Protein AF-A0A965MPK5-F1 (afdb_monomer)

Secondary structure (DSSP, 8-state):
----BTTTTB---BTTTBSEEEEETTEEEEEEEEEGGGHHHHHHHHHT-TTHHHHHHTTEEEEEEEEEE-TTS-EEEEEEE-

Foldseek 3Di:
DWDQDPVVRDGCADLNQFDDWDDDPPAIEGEAEEAQVCQVVSVVVLVPDPCNVVCVVVVYKYKYWHWDADPVRDIDIDIDID

pLDDT: mean 83.04, std 17.03, range [35.56, 95.19]

Structure (mmCIF, N/CA/C/O backbone):
data_AF-A0A965MPK5-F1
#
_entry.id   AF-A0A965MPK5-F1
#
loop_
_atom_site.group_PDB
_atom_site.id
_atom_site.type_symbol
_atom_site.label_atom_id
_atom_site.label_alt_id
_atom_site.label_comp_id
_atom_site.label_asym_id
_atom_site.label_entity_id
_atom_site.label_seq_id
_atom_site.pdbx_PDB_ins_code
_atom_site.Cartn_x
_atom_site.Cartn_y
_atom_site.Cartn_z
_atom_site.occupancy
_atom_site.B_iso_or_equiv
_atom_site.auth_seq_id
_atom_site.auth_comp_id
_atom_site.auth_asym_id
_atom_site.auth_atom_id
_atom_site.pdbx_PDB_model_num
ATOM 1 N N . MET A 1 1 ? -18.192 8.593 -3.069 1.00 36.28 1 MET A N 1
ATOM 2 C CA . MET A 1 1 ? -18.408 8.539 -4.529 1.00 36.28 1 MET A CA 1
ATOM 3 C C . MET A 1 1 ? -17.126 8.984 -5.216 1.00 36.28 1 MET A C 1
ATOM 5 O O . MET A 1 1 ? -16.722 10.137 -5.077 1.00 36.28 1 MET A O 1
ATOM 9 N N . GLU A 1 2 ? -16.422 8.045 -5.841 1.00 35.56 2 GLU A N 1
ATOM 10 C CA . GLU A 1 2 ? -15.211 8.327 -6.613 1.00 35.56 2 GLU A CA 1
ATOM 11 C C . GLU A 1 2 ? -15.589 9.014 -7.933 1.00 35.56 2 GLU A C 1
ATOM 13 O O . GLU A 1 2 ? -16.596 8.690 -8.558 1.00 35.56 2 GLU A O 1
ATOM 18 N N . SER A 1 3 ? -14.816 10.018 -8.343 1.00 40.41 3 SER A N 1
ATOM 19 C CA . SER A 1 3 ? -14.988 10.687 -9.636 1.00 40.41 3 SER A CA 1
ATOM 20 C C . SER A 1 3 ? -13.617 10.995 -10.204 1.00 40.41 3 SER A C 1
ATOM 22 O O . SER A 1 3 ? -12.823 11.702 -9.580 1.00 40.41 3 SER A O 1
ATOM 24 N N . TYR A 1 4 ? -13.348 10.442 -11.382 1.00 41.28 4 TYR A N 1
ATOM 25 C CA . TYR A 1 4 ? -12.168 10.738 -12.176 1.00 41.28 4 TYR A CA 1
ATOM 26 C C . TYR A 1 4 ? -12.352 12.104 -12.845 1.00 41.28 4 TYR A C 1
ATOM 28 O O . TYR A 1 4 ? -13.251 12.289 -13.663 1.00 41.28 4 TYR A O 1
ATOM 36 N N . ASN A 1 5 ? -11.522 13.083 -12.480 1.00 47.00 5 ASN A N 1
ATOM 37 C CA . ASN A 1 5 ? -11.544 14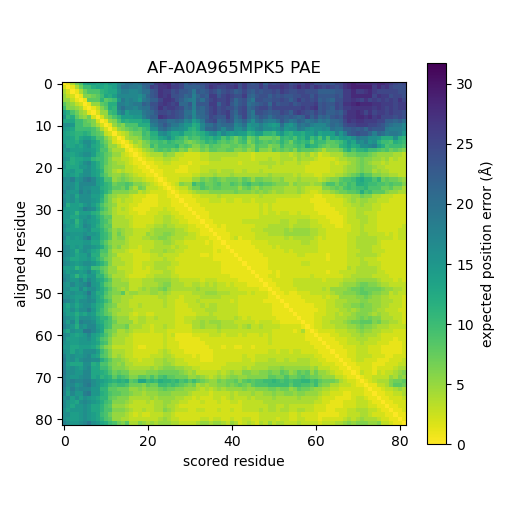.407 -13.093 1.00 47.00 5 ASN A CA 1
ATOM 38 C C . ASN A 1 5 ? -10.479 14.467 -14.203 1.00 47.00 5 ASN A C 1
ATOM 40 O O . ASN A 1 5 ? -9.286 14.634 -13.933 1.00 47.00 5 ASN A O 1
ATOM 44 N N . ALA A 1 6 ? -10.924 14.338 -15.456 1.00 48.22 6 ALA A N 1
ATOM 45 C CA . ALA A 1 6 ? -10.066 14.367 -16.645 1.00 48.22 6 ALA A CA 1
ATOM 46 C C . ALA A 1 6 ? -9.302 15.698 -16.814 1.00 48.22 6 ALA A C 1
ATOM 48 O O . ALA A 1 6 ? -8.240 15.727 -17.431 1.00 48.22 6 ALA A O 1
ATOM 49 N N . PHE A 1 7 ? -9.797 16.778 -16.204 1.00 46.69 7 PHE A N 1
ATOM 50 C CA . PHE A 1 7 ? -9.196 18.112 -16.238 1.00 46.69 7 PHE A CA 1
ATOM 51 C C . PHE A 1 7 ? -7.951 18.245 -15.343 1.00 46.69 7 PHE A C 1
ATOM 53 O O . PHE A 1 7 ? -7.088 19.075 -15.609 1.00 46.69 7 PHE A O 1
ATOM 60 N N . THR A 1 8 ? -7.826 17.424 -14.293 1.00 48.31 8 THR A N 1
ATOM 61 C CA . THR A 1 8 ? -6.712 17.497 -13.321 1.00 48.31 8 THR A CA 1
ATOM 62 C C . THR A 1 8 ? -5.836 16.242 -13.279 1.00 48.31 8 THR A C 1
ATOM 64 O O . THR A 1 8 ? -4.826 16.238 -12.577 1.00 48.31 8 THR A O 1
ATOM 67 N N . LYS A 1 9 ? -6.198 15.175 -14.014 1.00 47.22 9 LYS A N 1
ATOM 68 C CA . LYS A 1 9 ? -5.532 13.851 -14.016 1.00 47.22 9 LYS A CA 1
ATOM 69 C C . LYS A 1 9 ? -5.328 13.247 -12.615 1.00 47.22 9 LYS A C 1
ATOM 71 O O . LYS A 1 9 ? -4.403 12.466 -12.403 1.00 47.22 9 LYS A O 1
ATOM 76 N N . ARG A 1 10 ? -6.165 13.598 -11.634 1.00 45.22 10 ARG A N 1
ATOM 77 C CA . ARG A 1 10 ? -6.030 13.111 -10.253 1.00 45.22 10 ARG A CA 1
ATOM 78 C C . ARG A 1 10 ? -6.997 11.962 -9.987 1.00 45.22 10 ARG A C 1
ATOM 80 O O . ARG A 1 10 ? -8.211 12.152 -9.971 1.00 45.22 10 ARG A O 1
ATOM 87 N N . LYS A 1 11 ? -6.434 10.775 -9.753 1.00 53.69 11 LYS A N 1
ATOM 88 C CA . LYS A 1 11 ? -7.119 9.642 -9.121 1.00 53.69 11 LYS A CA 1
ATOM 89 C C . LYS A 1 11 ? -7.348 10.019 -7.651 1.00 53.69 11 LYS A C 1
ATOM 91 O O . LYS A 1 11 ? -6.410 10.449 -6.981 1.00 53.69 11 LYS A O 1
ATOM 96 N N . LYS A 1 12 ? -8.593 9.960 -7.169 1.00 53.62 12 LYS A N 1
ATOM 97 C CA . LYS A 1 12 ? -8.880 10.142 -5.740 1.00 53.62 12 LYS A CA 1
ATOM 98 C C . LYS A 1 12 ? -8.459 8.854 -5.034 1.00 53.62 12 LYS A C 1
ATOM 100 O O . LYS A 1 12 ? -9.204 7.887 -5.071 1.00 53.62 12 LYS A O 1
ATOM 105 N N . ASP A 1 13 ? -7.259 8.839 -4.460 1.00 60.38 13 ASP A N 1
ATOM 106 C CA . ASP A 1 13 ? -6.820 7.763 -3.563 1.00 60.38 13 ASP A CA 1
ATOM 107 C C . ASP A 1 13 ? -7.840 7.585 -2.432 1.00 60.38 13 ASP A C 1
ATOM 109 O O . ASP A 1 13 ? -8.346 8.570 -1.874 1.00 60.38 13 ASP A O 1
ATOM 113 N N . LEU A 1 14 ? -8.103 6.336 -2.052 1.00 66.00 14 LEU A N 1
ATOM 114 C CA . LEU A 1 14 ? -8.925 6.024 -0.891 1.00 66.00 14 LEU A CA 1
ATOM 115 C C . LEU A 1 14 ? -8.230 6.614 0.348 1.00 66.00 14 LEU A C 1
ATOM 117 O O . LEU A 1 14 ? -7.049 6.357 0.590 1.00 66.00 14 LEU A O 1
ATOM 121 N N . PHE A 1 15 ? -8.931 7.488 1.075 1.00 63.59 15 PHE A N 1
ATOM 122 C CA . PHE A 1 15 ? -8.384 8.281 2.191 1.00 63.59 15 PHE A CA 1
ATOM 123 C C . PHE A 1 15 ? -7.140 9.132 1.846 1.00 63.59 15 PHE A C 1
ATOM 125 O O . PHE A 1 15 ? -6.449 9.614 2.740 1.00 63.59 15 PHE A O 1
ATOM 132 N N . GLY A 1 16 ? -6.840 9.338 0.557 1.00 67.50 16 GLY A N 1
ATOM 133 C CA . GLY A 1 16 ? -5.625 10.019 0.095 1.00 67.50 16 GLY A CA 1
ATOM 134 C C . GLY A 1 16 ? -4.328 9.219 0.293 1.00 67.50 16 GLY A C 1
ATOM 135 O O . GLY A 1 16 ? -3.242 9.821 0.259 1.00 67.50 16 GLY A O 1
ATOM 136 N N . ILE A 1 17 ? -4.440 7.909 0.564 1.00 75.69 17 ILE A N 1
ATOM 137 C CA . ILE A 1 17 ? -3.349 7.046 1.040 1.00 75.69 17 ILE A CA 1
ATOM 138 C C . ILE A 1 17 ? -3.298 5.665 0.354 1.00 75.69 17 ILE A C 1
ATOM 140 O O . ILE A 1 17 ? -2.221 5.076 0.335 1.00 75.69 17 ILE A O 1
ATOM 144 N N . PHE A 1 18 ? -4.402 5.129 -0.180 1.00 85.19 18 PHE A N 1
ATOM 145 C CA . PHE A 1 18 ? -4.404 3.811 -0.830 1.00 85.19 18 PHE A CA 1
ATOM 146 C C . PHE A 1 18 ? -4.828 3.871 -2.299 1.00 85.19 18 PHE A C 1
ATOM 148 O O . PHE A 1 18 ? -5.824 4.507 -2.660 1.00 85.19 18 PHE A O 1
ATOM 155 N N . ASP A 1 19 ? -4.099 3.122 -3.130 1.00 85.44 19 ASP A N 1
ATOM 156 C CA . ASP A 1 19 ? -4.329 3.016 -4.571 1.00 85.44 19 ASP A CA 1
ATOM 157 C C . ASP A 1 19 ? -5.429 2.015 -4.922 1.00 85.44 19 ASP A C 1
ATOM 159 O O . ASP A 1 19 ? -6.127 2.194 -5.926 1.00 85.44 19 ASP A O 1
ATOM 163 N N . ILE A 1 20 ? -5.493 0.911 -4.173 1.00 88.06 20 ILE A N 1
ATOM 164 C CA . ILE A 1 20 ? -6.343 -0.249 -4.442 1.00 88.06 20 ILE A CA 1
ATOM 165 C C . ILE A 1 20 ? -6.938 -0.725 -3.117 1.00 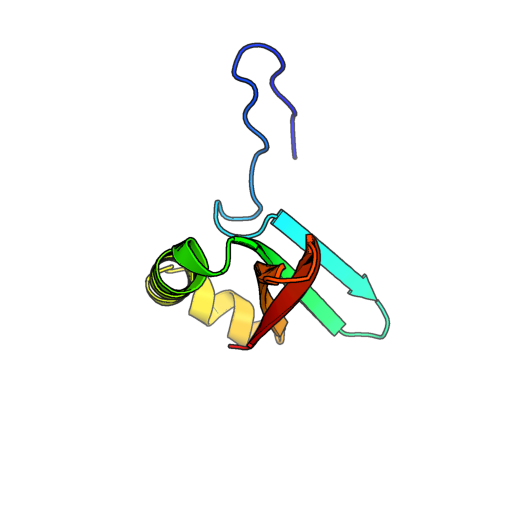88.06 20 ILE A C 1
ATOM 167 O O . ILE A 1 20 ? -6.260 -0.749 -2.092 1.00 88.06 20 ILE A O 1
ATOM 171 N N . LEU A 1 21 ? -8.200 -1.141 -3.161 1.00 90.19 21 LEU A N 1
ATOM 172 C CA . LEU A 1 21 ? -8.869 -1.840 -2.074 1.00 90.19 21 LEU A CA 1
ATOM 173 C C . LEU A 1 21 ? -9.369 -3.182 -2.607 1.00 90.19 21 LEU A C 1
ATOM 175 O O . LEU A 1 21 ? -10.127 -3.216 -3.577 1.00 90.19 21 LEU A O 1
ATOM 179 N N . ALA A 1 22 ? -8.932 -4.274 -1.994 1.00 89.38 22 ALA A N 1
ATOM 180 C CA . ALA A 1 22 ? -9.425 -5.613 -2.270 1.00 89.38 22 ALA A CA 1
ATOM 181 C C . ALA A 1 22 ? -10.336 -6.053 -1.121 1.00 89.38 22 ALA A C 1
ATOM 183 O O . ALA A 1 22 ? -9.981 -5.910 0.047 1.00 89.38 22 ALA A O 1
ATOM 184 N N . ILE A 1 23 ? -11.515 -6.574 -1.453 1.00 91.44 23 ILE A N 1
ATOM 185 C CA . ILE A 1 23 ? -12.492 -7.075 -0.483 1.00 91.44 23 ILE A CA 1
ATOM 186 C C . ILE A 1 23 ? -12.909 -8.464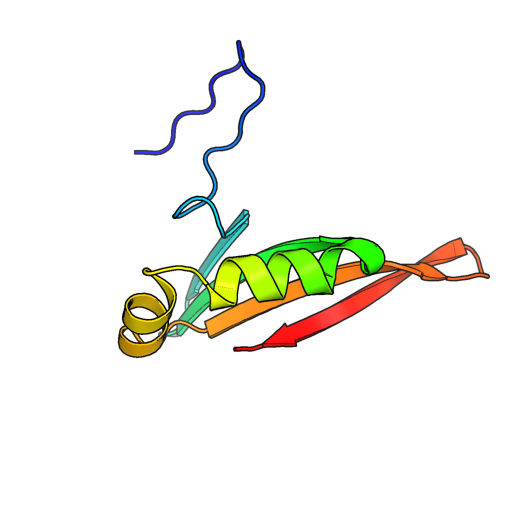 -0.947 1.00 91.44 23 ILE A C 1
ATOM 188 O O . ILE A 1 23 ? -13.318 -8.642 -2.095 1.00 91.44 23 ILE A O 1
ATOM 192 N N . GLY A 1 24 ? -12.806 -9.450 -0.066 1.00 88.19 24 GLY A N 1
ATOM 193 C CA . GLY A 1 24 ? -13.155 -10.831 -0.380 1.00 88.19 24 GLY A CA 1
ATOM 194 C C . GLY A 1 24 ? -12.762 -11.759 0.755 1.00 88.19 24 GLY A C 1
ATOM 195 O O . GLY A 1 24 ? -12.012 -11.361 1.630 1.00 88.19 24 GLY A O 1
ATOM 196 N N . ASN A 1 25 ? -13.289 -12.985 0.769 1.00 86.94 25 ASN A N 1
ATOM 197 C CA . ASN A 1 25 ? -12.939 -14.001 1.773 1.00 86.94 25 ASN A CA 1
ATOM 198 C C . ASN A 1 25 ? -13.054 -13.534 3.249 1.00 86.94 25 ASN A C 1
ATOM 200 O O . ASN A 1 25 ? -12.339 -14.013 4.121 1.00 86.94 25 ASN A O 1
ATOM 204 N N . GLY A 1 26 ? -13.939 -12.571 3.536 1.00 88.88 26 GLY A N 1
ATOM 205 C CA . GLY A 1 26 ? -14.083 -11.988 4.875 1.00 88.88 26 GLY A CA 1
ATOM 206 C C . GLY A 1 26 ? -12.959 -11.031 5.296 1.00 88.88 26 GLY A C 1
ATOM 207 O O . GLY A 1 26 ? -12.985 -10.545 6.423 1.00 88.88 26 GLY A O 1
ATOM 208 N N . GLU A 1 27 ? -12.007 -10.721 4.414 1.00 91.00 27 GLU A N 1
ATOM 209 C CA . GLU A 1 27 ? -10.934 -9.759 4.656 1.00 91.00 27 GLU A CA 1
ATOM 210 C C . GLU A 1 27 ? -11.065 -8.520 3.763 1.00 91.00 27 GLU A C 1
ATOM 212 O O . GLU A 1 27 ? -11.694 -8.517 2.699 1.00 91.00 27 GLU A O 1
ATOM 217 N N . THR A 1 28 ? -10.478 -7.424 4.232 1.00 93.25 28 THR A N 1
ATOM 218 C CA . THR A 1 28 ? -10.320 -6.198 3.453 1.00 93.25 28 THR A CA 1
ATOM 219 C C . THR A 1 28 ? -8.852 -5.817 3.460 1.00 93.25 28 THR A C 1
ATOM 221 O O . THR A 1 28 ? -8.240 -5.699 4.520 1.00 93.25 28 THR A O 1
ATOM 224 N N . VAL A 1 29 ? -8.283 -5.646 2.270 1.00 93.31 29 VAL A N 1
ATOM 225 C CA . VAL A 1 29 ? -6.863 -5.370 2.068 1.00 93.31 29 VAL A CA 1
ATOM 226 C C . VAL A 1 29 ? -6.717 -4.059 1.305 1.00 93.31 29 VAL A C 1
ATOM 228 O O . VAL A 1 29 ? -7.091 -3.951 0.136 1.00 93.31 29 VAL A O 1
ATOM 231 N N . ALA A 1 30 ? -6.168 -3.052 1.970 1.00 92.25 30 ALA A N 1
ATOM 232 C CA . ALA A 1 30 ? -5.790 -1.781 1.378 1.00 92.25 30 ALA A CA 1
ATOM 233 C C . ALA A 1 30 ? -4.356 -1.870 0.847 1.00 92.25 30 ALA A C 1
ATOM 235 O O . ALA A 1 30 ? -3.445 -2.285 1.557 1.00 92.25 30 ALA A O 1
ATOM 236 N N . ILE A 1 31 ? -4.140 -1.484 -0.408 1.00 91.38 31 ILE A N 1
ATOM 237 C CA . ILE A 1 31 ? -2.855 -1.637 -1.089 1.00 91.38 31 ILE A CA 1
ATOM 238 C C . ILE A 1 31 ? -2.378 -0.279 -1.613 1.00 91.38 31 ILE A C 1
ATOM 240 O O . ILE A 1 31 ? -3.108 0.424 -2.317 1.00 91.38 31 ILE A O 1
ATOM 244 N N . GLN A 1 32 ? -1.124 0.073 -1.320 1.00 91.69 32 GLN A N 1
ATOM 245 C CA . GLN A 1 32 ? -0.419 1.207 -1.921 1.00 91.69 32 GLN A CA 1
ATOM 246 C C . GLN A 1 32 ? 0.697 0.707 -2.845 1.00 91.69 32 GLN A C 1
ATOM 248 O O . GLN A 1 32 ? 1.550 -0.091 -2.447 1.00 91.69 32 GLN A O 1
ATOM 253 N N . LEU A 1 33 ? 0.731 1.229 -4.071 1.00 91.25 33 LEU A N 1
ATOM 254 C CA . LEU A 1 33 ? 1.753 0.915 -5.060 1.00 91.25 33 LEU A CA 1
ATOM 255 C C . LEU A 1 33 ? 2.741 2.077 -5.168 1.00 91.25 33 LEU A C 1
ATOM 257 O O . LEU A 1 33 ? 2.377 3.239 -5.339 1.00 91.25 33 LEU A O 1
ATOM 261 N N . THR A 1 34 ? 4.033 1.785 -5.083 1.00 91.31 34 THR A N 1
ATOM 262 C CA . THR A 1 34 ? 5.068 2.807 -5.228 1.00 91.31 34 THR A CA 1
ATOM 263 C C . THR A 1 34 ? 6.368 2.221 -5.763 1.00 91.31 34 THR A C 1
ATOM 265 O O . THR A 1 34 ? 6.497 1.015 -5.949 1.00 91.31 34 THR A O 1
ATOM 268 N N . SER A 1 35 ? 7.350 3.068 -6.058 1.00 91.88 35 SER A N 1
ATOM 269 C CA . SER A 1 35 ? 8.711 2.612 -6.348 1.00 91.88 35 SER A CA 1
ATOM 270 C C . SER A 1 35 ? 9.429 2.273 -5.044 1.00 91.88 35 SER A C 1
ATOM 272 O O . SER A 1 35 ? 9.230 2.959 -4.043 1.00 91.88 35 SER A O 1
ATOM 274 N N . LYS A 1 36 ? 10.344 1.298 -5.049 1.00 92.25 36 LYS A N 1
ATOM 275 C CA . LYS A 1 36 ? 11.145 0.928 -3.866 1.00 92.25 36 LYS A CA 1
ATOM 276 C C . LYS A 1 36 ? 11.817 2.137 -3.202 1.00 92.25 36 LYS A C 1
ATOM 278 O O . LYS A 1 36 ? 11.795 2.243 -1.983 1.00 92.25 36 LYS A O 1
ATOM 283 N N . SER A 1 37 ? 12.338 3.080 -3.989 1.00 91.06 37 SER A N 1
ATOM 284 C CA . SER A 1 37 ? 12.985 4.300 -3.477 1.00 91.06 37 SER A CA 1
ATOM 285 C C . SER A 1 37 ? 12.030 5.253 -2.743 1.00 91.06 37 SER A C 1
ATOM 287 O O . SER A 1 37 ? 12.469 6.009 -1.887 1.00 91.06 37 SER A O 1
ATOM 289 N N . ASN A 1 38 ? 10.729 5.205 -3.045 1.00 89.88 38 ASN A N 1
ATOM 290 C CA . ASN A 1 38 ? 9.690 6.039 -2.426 1.00 89.88 38 ASN A CA 1
ATOM 291 C C . ASN A 1 38 ? 8.902 5.298 -1.331 1.00 89.88 38 ASN A C 1
ATOM 293 O O . ASN A 1 38 ? 8.026 5.883 -0.689 1.00 89.88 38 ASN A O 1
ATOM 297 N N . MET A 1 39 ? 9.209 4.017 -1.113 1.00 92.81 39 MET A N 1
ATOM 298 C CA . MET A 1 39 ? 8.477 3.138 -0.206 1.00 92.81 39 MET A CA 1
ATOM 299 C C . MET A 1 39 ? 8.490 3.666 1.228 1.00 92.81 39 MET A C 1
ATOM 301 O O . MET A 1 39 ? 7.429 3.812 1.828 1.00 92.81 39 MET A O 1
ATOM 305 N N . SER A 1 40 ? 9.655 4.064 1.745 1.00 92.06 40 SER A N 1
ATOM 306 C CA . SER A 1 40 ? 9.784 4.608 3.103 1.00 92.06 40 SER A CA 1
ATOM 307 C C . SER A 1 40 ? 8.950 5.874 3.312 1.00 92.06 40 SER A C 1
ATOM 309 O O . SER A 1 40 ? 8.313 6.033 4.349 1.00 92.06 40 SER A O 1
ATOM 311 N N . THR A 1 41 ? 8.889 6.760 2.313 1.00 92.50 41 THR A N 1
ATOM 312 C CA . THR A 1 41 ? 8.062 7.974 2.371 1.00 92.50 41 THR A CA 1
ATOM 313 C C . THR A 1 41 ? 6.572 7.642 2.401 1.00 92.50 41 THR A C 1
ATOM 315 O O . THR A 1 41 ? 5.813 8.306 3.104 1.00 92.50 41 THR A O 1
ATOM 318 N N . ARG A 1 42 ? 6.132 6.619 1.656 1.00 90.94 42 ARG A N 1
ATOM 319 C CA . ARG A 1 42 ? 4.732 6.166 1.668 1.00 90.94 42 ARG A CA 1
ATOM 320 C C . ARG A 1 42 ? 4.364 5.478 2.975 1.00 90.94 42 ARG A C 1
ATOM 322 O O . ARG A 1 42 ? 3.341 5.833 3.545 1.00 90.94 42 ARG A O 1
ATOM 329 N N . ILE A 1 43 ? 5.228 4.604 3.491 1.00 92.44 43 ILE A N 1
ATOM 330 C CA . ILE A 1 43 ? 5.060 3.977 4.810 1.00 92.44 43 ILE A CA 1
ATOM 331 C C . ILE A 1 43 ? 4.941 5.056 5.890 1.00 92.44 43 ILE A C 1
ATOM 333 O O . ILE A 1 43 ? 4.004 5.027 6.680 1.00 92.44 43 ILE A O 1
ATOM 337 N N . LYS A 1 44 ? 5.824 6.063 5.884 1.00 92.94 44 LYS A N 1
ATOM 338 C CA . LYS A 1 44 ? 5.751 7.172 6.841 1.00 92.94 44 LYS A CA 1
ATOM 339 C C . LYS A 1 44 ? 4.428 7.943 6.724 1.00 92.94 44 LYS A C 1
ATOM 341 O O . LYS A 1 44 ? 3.761 8.146 7.727 1.00 92.94 44 LYS A O 1
ATOM 346 N N . LYS A 1 45 ? 4.003 8.280 5.501 1.00 89.94 45 LYS A N 1
ATOM 347 C CA . LYS A 1 45 ? 2.724 8.968 5.250 1.00 89.94 45 LYS A CA 1
ATOM 348 C C . LYS A 1 45 ? 1.509 8.164 5.742 1.00 89.94 45 LYS A C 1
ATOM 350 O O . LYS A 1 45 ? 0.562 8.762 6.241 1.00 89.94 45 LYS A O 1
ATOM 355 N N . ILE A 1 46 ? 1.523 6.838 5.585 1.00 90.44 46 ILE A N 1
ATOM 356 C CA . ILE A 1 46 ? 0.475 5.943 6.106 1.00 90.44 46 ILE A CA 1
ATOM 357 C C . ILE A 1 46 ? 0.514 5.924 7.639 1.00 90.44 46 ILE A C 1
ATOM 359 O O . ILE A 1 46 ? -0.524 6.086 8.269 1.00 90.44 46 ILE A O 1
ATOM 363 N N . SER A 1 47 ? 1.707 5.783 8.222 1.00 90.69 47 SER A N 1
ATOM 364 C CA . SER A 1 47 ? 1.934 5.762 9.673 1.00 90.69 47 SER A CA 1
ATOM 365 C C . SER A 1 47 ? 1.449 7.038 10.369 1.00 90.69 47 SER A C 1
ATOM 367 O O . SER A 1 47 ? 0.823 6.983 11.422 1.00 90.69 47 SER A O 1
ATOM 369 N N . GLU A 1 48 ? 1.668 8.196 9.743 1.00 91.00 48 GLU A N 1
ATOM 370 C CA . GLU A 1 48 ? 1.233 9.505 10.248 1.00 91.00 48 GLU A CA 1
ATOM 371 C C . GLU A 1 48 ? -0.249 9.810 9.956 1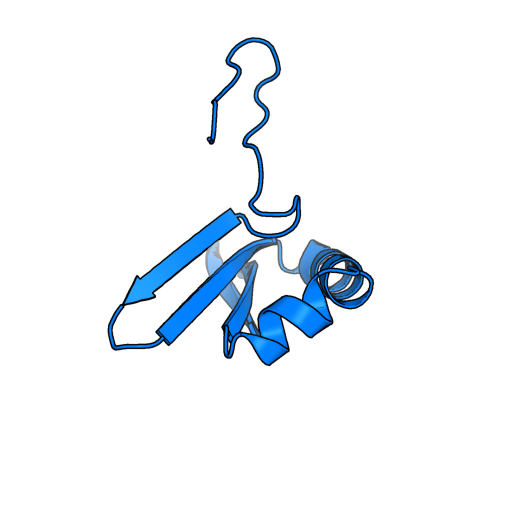.00 91.00 48 GLU A C 1
ATOM 373 O O . GLU A 1 48 ? -0.749 10.876 10.321 1.00 91.00 48 GLU A O 1
ATOM 378 N N . SER A 1 49 ? -0.974 8.908 9.287 1.00 87.56 49 SER A N 1
ATOM 379 C CA . SER A 1 49 ? -2.375 9.140 8.952 1.00 87.56 49 SER A CA 1
ATOM 380 C C . SER A 1 49 ? -3.287 8.983 10.169 1.00 87.56 49 SER A C 1
ATOM 382 O O . SER A 1 49 ? -3.269 7.929 10.811 1.00 87.56 49 SER A O 1
ATOM 384 N N . PRO A 1 50 ? -4.208 9.933 10.416 1.00 88.00 50 PRO A N 1
ATOM 385 C CA . PRO A 1 50 ? -5.230 9.776 11.450 1.00 88.00 50 PRO A CA 1
ATOM 386 C C . PRO A 1 50 ? -6.192 8.610 11.172 1.00 88.00 50 PRO A C 1
ATOM 388 O O . PRO A 1 50 ? -6.888 8.170 12.081 1.00 88.00 50 PRO A O 1
ATOM 391 N N . MET A 1 51 ? -6.239 8.096 9.936 1.00 84.50 51 MET A N 1
ATOM 392 C CA . MET A 1 51 ? -7.096 6.964 9.572 1.00 84.50 51 MET A CA 1
ATOM 393 C C . MET A 1 51 ? -6.472 5.605 9.884 1.00 84.50 51 MET A C 1
ATOM 395 O O . MET A 1 51 ? -7.210 4.631 9.995 1.00 84.50 51 MET A O 1
ATOM 399 N N . LEU A 1 52 ? -5.150 5.515 10.064 1.00 88.88 52 LEU A N 1
ATOM 400 C CA . LEU A 1 52 ? -4.483 4.248 10.371 1.00 88.88 52 LEU A CA 1
ATOM 401 C C . LEU A 1 52 ? -5.118 3.495 11.561 1.00 88.88 52 LEU A C 1
ATOM 403 O O . LEU A 1 52 ? -5.463 2.327 11.386 1.00 88.88 52 LEU A O 1
ATOM 407 N N . PRO A 1 53 ? -5.363 4.114 12.734 1.00 90.00 53 PRO A N 1
ATOM 408 C CA . PRO A 1 53 ? -5.969 3.399 13.858 1.00 90.00 53 PRO A CA 1
ATOM 409 C C . PRO A 1 53 ? -7.417 2.947 13.613 1.00 90.00 53 PRO A C 1
ATOM 411 O O . PRO A 1 53 ? -7.857 1.989 14.243 1.00 90.00 53 PRO A O 1
ATOM 414 N N . GLU A 1 54 ? -8.181 3.624 12.752 1.00 89.56 54 GLU A N 1
ATOM 415 C CA . GLU A 1 54 ? -9.543 3.202 12.377 1.00 89.56 54 GLU A CA 1
ATOM 416 C C . GLU A 1 54 ? -9.503 2.022 11.395 1.00 89.56 54 GLU A C 1
ATOM 418 O O . GLU A 1 54 ? -10.266 1.066 11.535 1.00 89.56 54 GLU A O 1
ATOM 423 N N . VAL A 1 55 ? -8.573 2.052 10.434 1.00 88.38 55 VAL A N 1
ATOM 424 C CA . VAL A 1 55 ? -8.366 0.980 9.448 1.00 88.38 55 VAL A CA 1
ATOM 425 C C . VAL A 1 55 ? -7.929 -0.310 10.148 1.00 88.38 55 VAL A C 1
ATOM 427 O O . VAL A 1 55 ? -8.532 -1.360 9.928 1.00 88.38 55 VAL A O 1
ATOM 430 N N . LEU A 1 56 ? -6.968 -0.223 11.072 1.00 88.94 56 LEU A N 1
ATOM 431 C CA . LEU A 1 56 ? -6.529 -1.375 11.865 1.00 88.94 56 LEU A CA 1
ATOM 432 C C . LEU A 1 56 ? -7.644 -1.900 12.786 1.00 88.94 56 LEU A C 1
ATOM 434 O O . LEU A 1 56 ? -7.863 -3.107 12.852 1.00 88.94 56 LEU A O 1
ATOM 438 N N . ARG A 1 57 ? -8.416 -1.017 13.442 1.00 90.69 57 ARG A N 1
ATOM 439 C CA . ARG A 1 57 ? -9.594 -1.424 14.240 1.00 90.69 57 ARG A CA 1
ATOM 440 C C . ARG A 1 57 ? -10.680 -2.100 13.415 1.00 90.69 57 ARG A C 1
ATOM 442 O O . ARG A 1 57 ? -11.387 -2.958 13.932 1.00 90.69 57 ARG A O 1
ATOM 449 N N . SER A 1 58 ? -10.801 -1.727 12.146 1.00 88.69 58 SER A N 1
ATOM 450 C CA . SER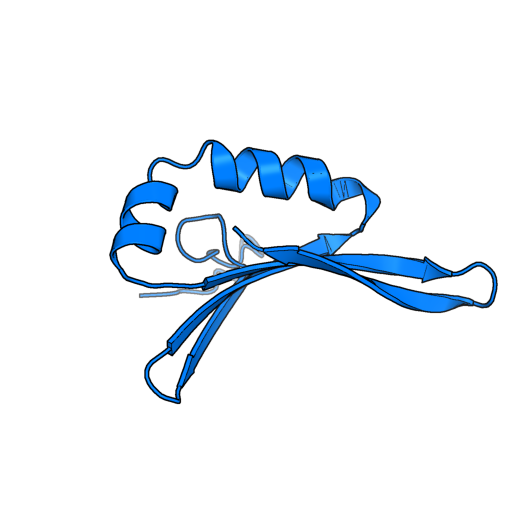 A 1 58 ? -11.734 -2.342 11.201 1.00 88.69 58 SER A CA 1
ATOM 451 C C . SER A 1 58 ? -11.255 -3.708 10.698 1.00 88.69 58 SER A C 1
ATOM 453 O O . SER A 1 58 ? -11.919 -4.303 9.853 1.00 88.69 58 SER A O 1
ATOM 455 N N . ASN A 1 59 ? -10.126 -4.213 11.211 1.00 89.69 59 ASN A N 1
ATOM 456 C CA . ASN A 1 59 ? -9.493 -5.467 10.810 1.00 89.69 59 ASN A CA 1
ATOM 457 C C . ASN A 1 59 ? -9.077 -5.482 9.329 1.00 89.69 59 ASN A C 1
ATOM 459 O O . ASN A 1 59 ? -9.134 -6.513 8.657 1.00 89.69 59 ASN A O 1
ATOM 463 N N . TRP A 1 60 ? -8.701 -4.316 8.795 1.00 92.12 60 TRP A N 1
ATOM 464 C CA . TRP A 1 60 ? -8.173 -4.210 7.441 1.00 92.12 60 TRP A CA 1
ATOM 465 C C . TRP A 1 60 ? -6.670 -4.451 7.455 1.00 92.12 60 TRP A C 1
ATOM 467 O O . TRP A 1 60 ? -5.954 -3.946 8.318 1.00 92.12 60 TRP A O 1
ATOM 477 N N . ARG A 1 61 ? -6.187 -5.160 6.440 1.00 92.56 61 ARG A N 1
ATOM 478 C CA . ARG A 1 61 ? -4.757 -5.322 6.179 1.00 92.56 61 ARG A CA 1
ATOM 479 C C . ARG A 1 61 ? -4.278 -4.190 5.292 1.00 92.56 61 ARG A C 1
ATOM 481 O O . ARG A 1 61 ? -4.986 -3.790 4.368 1.00 92.56 61 ARG A O 1
ATOM 488 N N . ILE A 1 62 ? -3.077 -3.685 5.542 1.00 93.31 62 ILE A N 1
ATOM 489 C CA . ILE A 1 62 ? -2.485 -2.627 4.726 1.00 93.31 62 ILE A CA 1
ATOM 490 C C . ILE A 1 62 ? -1.175 -3.135 4.142 1.00 93.31 62 ILE A C 1
ATOM 492 O O . ILE A 1 62 ? -0.230 -3.396 4.879 1.00 93.31 62 ILE A O 1
ATOM 496 N N . LEU A 1 63 ? -1.103 -3.209 2.816 1.00 94.25 63 LEU A N 1
ATOM 497 C CA . LEU A 1 63 ? 0.081 -3.635 2.079 1.00 94.25 63 LEU A CA 1
ATOM 498 C C . LEU A 1 63 ? 0.671 -2.473 1.283 1.00 94.25 63 LEU A C 1
ATOM 500 O O . LEU A 1 63 ? -0.026 -1.753 0.569 1.00 94.25 63 LEU A O 1
ATOM 504 N N . VAL A 1 64 ? 1.987 -2.316 1.350 1.00 94.50 64 VAL A N 1
ATOM 505 C CA . VAL A 1 64 ? 2.735 -1.367 0.522 1.00 94.50 64 VAL A CA 1
ATOM 506 C C . VAL A 1 64 ? 3.689 -2.150 -0.363 1.00 94.50 64 VAL A C 1
ATOM 508 O O . VAL A 1 64 ? 4.584 -2.818 0.146 1.00 94.50 64 VAL A O 1
ATOM 511 N N . PHE A 1 65 ? 3.549 -2.028 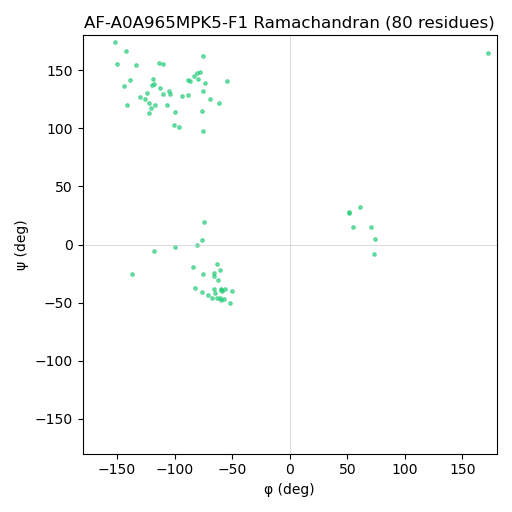-1.683 1.00 95.00 65 PHE A N 1
ATOM 512 C CA . PHE A 1 65 ? 4.456 -2.653 -2.648 1.00 95.00 65 PHE A CA 1
ATOM 513 C C . PHE A 1 65 ? 5.3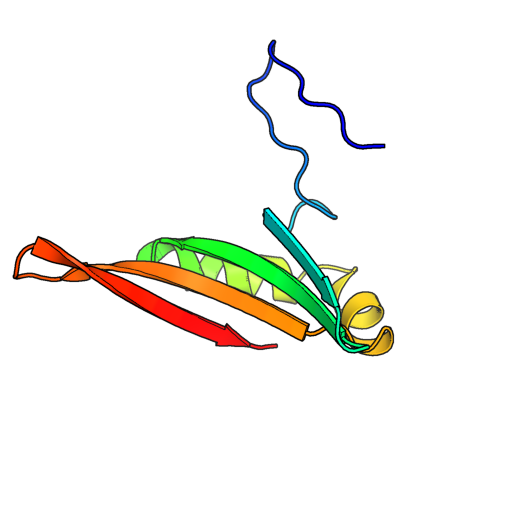67 -1.612 -3.298 1.00 95.00 65 PHE A C 1
ATOM 515 O O . PHE A 1 65 ? 4.912 -0.681 -3.963 1.00 95.00 65 PHE A O 1
ATOM 522 N N . GLY A 1 66 ? 6.672 -1.792 -3.115 1.00 94.94 66 GLY A N 1
ATOM 523 C CA . GLY A 1 66 ? 7.745 -1.007 -3.710 1.00 94.94 66 GLY A CA 1
ATOM 524 C C . GLY A 1 66 ? 8.374 -1.718 -4.908 1.00 94.94 66 GLY A C 1
ATOM 525 O O . GLY A 1 66 ? 9.214 -2.599 -4.731 1.00 94.94 66 GLY A O 1
ATOM 526 N N . TRP A 1 67 ? 8.032 -1.305 -6.124 1.00 94.50 67 TRP A N 1
ATOM 527 C CA . TRP A 1 67 ? 8.575 -1.852 -7.370 1.00 94.50 67 TRP A CA 1
ATOM 528 C C . TRP A 1 67 ? 9.955 -1.285 -7.697 1.00 94.50 67 TRP A C 1
ATOM 530 O O . TRP A 1 67 ? 10.224 -0.096 -7.499 1.00 94.50 67 TRP A O 1
ATOM 540 N N . TYR A 1 68 ? 10.839 -2.119 -8.232 1.00 93.94 68 TYR A N 1
ATOM 541 C CA . TYR A 1 68 ? 12.158 -1.707 -8.699 1.00 93.94 68 TYR A CA 1
ATOM 542 C C . TYR A 1 68 ? 12.638 -2.586 -9.849 1.00 93.94 68 TYR A C 1
ATOM 544 O O . TYR A 1 68 ? 12.211 -3.726 -10.014 1.00 93.94 68 TYR A O 1
ATOM 552 N N . LYS A 1 69 ? 13.535 -2.036 -10.665 1.00 95.06 69 LYS A N 1
ATOM 553 C CA . LYS A 1 69 ? 14.182 -2.769 -11.751 1.00 95.06 69 LYS A CA 1
ATOM 554 C C . LYS A 1 69 ? 15.505 -3.337 -11.238 1.00 95.06 69 LYS A C 1
ATOM 556 O O . LYS A 1 69 ? 16.300 -2.604 -10.653 1.00 95.06 69 LYS A O 1
ATOM 561 N N . LYS A 1 70 ? 15.716 -4.639 -11.418 1.00 93.06 70 LYS A N 1
ATOM 562 C CA . LYS A 1 70 ? 16.980 -5.327 -11.125 1.00 93.06 70 LYS A CA 1
ATOM 563 C C . LYS A 1 70 ? 18.016 -5.011 -12.207 1.00 93.06 70 LYS A C 1
ATOM 565 O O . LYS A 1 70 ? 17.660 -4.614 -13.315 1.00 93.06 70 LYS A O 1
ATOM 570 N N . GLU A 1 71 ? 19.287 -5.254 -11.897 1.00 90.75 71 GLU A N 1
ATOM 571 C CA . GLU A 1 71 ? 20.409 -5.058 -12.829 1.00 90.75 71 GLU A CA 1
ATOM 572 C C . GLU A 1 71 ? 20.220 -5.845 -14.137 1.00 90.75 71 GLU A C 1
ATOM 574 O O . GLU A 1 71 ? 20.416 -5.310 -15.222 1.00 90.75 71 GLU A O 1
ATOM 579 N N . ASN A 1 72 ? 19.671 -7.063 -14.049 1.00 91.88 72 ASN A N 1
ATOM 580 C CA . ASN A 1 72 ? 19.327 -7.907 -15.200 1.00 91.88 72 ASN A CA 1
ATOM 581 C C . ASN A 1 72 ? 18.057 -7.451 -15.967 1.00 91.88 72 ASN A C 1
ATOM 583 O O . ASN A 1 72 ? 17.376 -8.244 -16.613 1.00 91.88 72 ASN A O 1
ATOM 587 N N . GLY A 1 73 ? 17.637 -6.195 -15.808 1.00 91.06 73 GLY A N 1
ATOM 588 C CA . GLY A 1 73 ? 16.523 -5.583 -16.533 1.00 91.06 73 GLY A CA 1
ATOM 589 C C . GLY A 1 73 ? 15.108 -6.029 -16.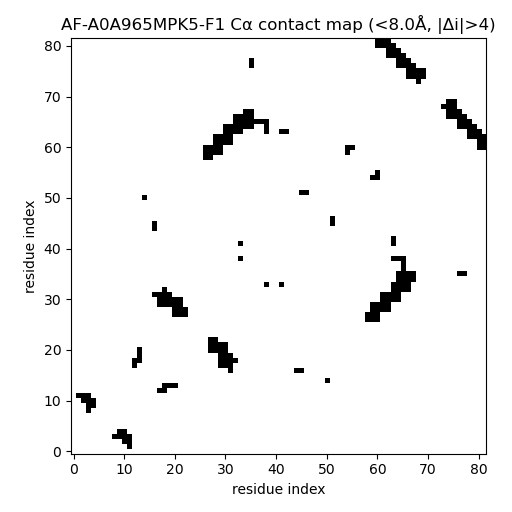138 1.00 91.06 73 GLY A C 1
ATOM 590 O O . GLY A 1 73 ? 14.142 -5.410 -16.584 1.00 91.06 73 GLY A O 1
ATOM 591 N N . ARG A 1 74 ? 14.960 -7.057 -15.296 1.00 92.75 74 ARG A N 1
ATOM 592 C CA . ARG A 1 74 ? 13.661 -7.560 -14.814 1.00 92.75 74 ARG A CA 1
ATOM 593 C C . ARG A 1 74 ? 13.108 -6.707 -13.673 1.00 92.75 74 ARG A C 1
ATOM 595 O O . ARG A 1 74 ? 13.872 -6.186 -12.863 1.00 92.75 74 ARG A O 1
ATOM 602 N N . TYR A 1 75 ? 11.786 -6.591 -13.594 1.00 92.75 75 TYR A N 1
ATOM 603 C CA . TYR A 1 75 ? 11.117 -5.945 -12.466 1.00 92.75 75 TYR A CA 1
ATOM 604 C C . TYR A 1 75 ? 10.953 -6.912 -11.302 1.00 92.75 75 TYR A C 1
ATOM 606 O O . TYR A 1 75 ? 10.733 -8.105 -11.493 1.00 92.75 75 TYR A O 1
ATOM 614 N N . ASP A 1 76 ? 11.066 -6.366 -10.102 1.00 95.19 76 ASP A N 1
ATOM 615 C CA . ASP A 1 76 ? 10.867 -7.058 -8.841 1.00 95.19 76 ASP A CA 1
ATOM 616 C C . ASP A 1 76 ? 10.165 -6.110 -7.863 1.00 95.19 76 ASP A C 1
ATOM 618 O O . ASP A 1 76 ? 10.080 -4.899 -8.110 1.00 95.19 76 ASP A O 1
ATOM 622 N N . TYR A 1 77 ? 9.658 -6.640 -6.755 1.00 94.69 77 TYR A N 1
ATOM 623 C CA . TYR A 1 77 ? 8.950 -5.848 -5.759 1.00 94.69 77 TYR A CA 1
ATOM 624 C C . TYR A 1 77 ? 9.430 -6.175 -4.349 1.00 94.69 77 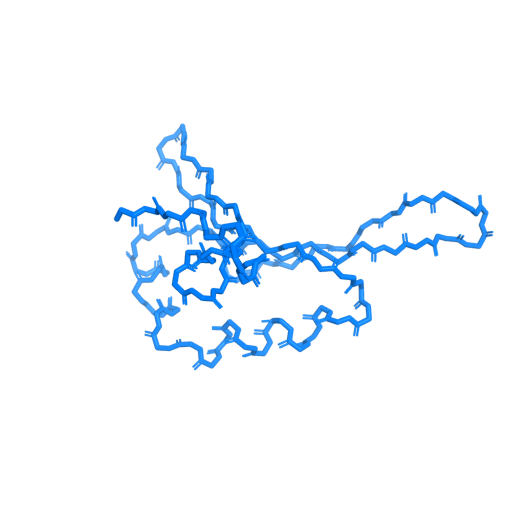TYR A C 1
ATOM 626 O O . TYR A 1 77 ? 9.947 -7.253 -4.070 1.00 94.69 77 TYR A O 1
ATOM 634 N N . LYS A 1 78 ? 9.278 -5.204 -3.452 1.00 94.75 78 LYS A N 1
ATOM 635 C CA . LYS A 1 78 ? 9.401 -5.388 -2.007 1.00 94.75 78 LYS A CA 1
ATOM 636 C C . LYS A 1 78 ? 8.059 -5.063 -1.373 1.00 94.75 78 LYS A C 1
ATOM 638 O O . LYS A 1 78 ? 7.447 -4.076 -1.769 1.00 94.75 78 LYS A O 1
ATOM 643 N N . GLU A 1 79 ? 7.627 -5.849 -0.400 1.00 94.75 79 GLU A N 1
ATOM 644 C CA . GLU A 1 79 ? 6.388 -5.601 0.336 1.00 94.75 79 GLU A CA 1
ATOM 645 C C . GLU A 1 79 ? 6.647 -5.183 1.787 1.00 94.75 79 GLU A C 1
ATOM 647 O O . GLU A 1 79 ? 7.720 -5.435 2.345 1.00 94.75 79 GLU A O 1
ATOM 652 N N . PHE A 1 80 ? 5.678 -4.476 2.358 1.00 94.50 80 PHE A N 1
ATOM 653 C CA . PHE A 1 80 ? 5.611 -4.102 3.765 1.00 94.50 80 PHE A CA 1
ATOM 654 C C . PHE A 1 80 ? 4.149 -4.155 4.209 1.00 94.50 80 PHE A C 1
ATOM 656 O O . PHE A 1 80 ? 3.281 -3.665 3.484 1.00 94.50 80 PHE A O 1
ATOM 663 N N . GLU A 1 81 ? 3.903 -4.714 5.389 1.00 93.50 81 GLU A N 1
ATOM 664 C CA . GLU A 1 81 ? 2.580 -4.838 6.005 1.00 93.50 81 GLU A CA 1
ATOM 665 C C . GLU A 1 81 ? 2.558 -4.072 7.338 1.00 93.50 81 GLU A C 1
ATOM 667 O O . GLU A 1 81 ? 3.579 -4.031 8.032 1.00 93.50 81 GLU A O 1
ATOM 672 N N . PHE A 1 82 ? 1.426 -3.430 7.645 1.00 87.81 82 PHE A N 1
ATOM 673 C CA . PHE A 1 82 ? 1.166 -2.757 8.927 1.00 87.81 82 PHE A CA 1
ATOM 674 C C . PHE A 1 82 ? 0.400 -3.648 9.898 1.00 87.81 82 PHE A C 1
ATOM 676 O O . PHE A 1 82 ? -0.491 -4.385 9.420 1.00 87.81 82 PHE A O 1
#

Radius of gyration: 14.23 Å; Cα contacts (8 Å, |Δi|>4): 122; chains: 1; bounding box: 39×32×31 Å

Nearest PDB structures (foldseek):
  7orl-assembly1_A  TM=5.864E-01  e=1.703E-01  La Crosse virus
  7qsq-assembly2_B  TM=5.064E-01  e=3.554E-01  Thermotoga maritima
  7aoi-assembly1_BN  TM=4.615E-01  e=1.219E-01  Trypanosoma brucei
  7pmw-assembly1_A  TM=7.540E-01  e=4.217E+00  Homo sapiens
  2wbl-assembly1_A  TM=3.372E-01  e=4.217E+00  Arabidopsis thaliana

Mean predicted aligned error: 7.31 Å

Solvent-accessible surface area (backbone atoms only — not comparable to full-atom values): 4950 Å² total; per-residue (Å²): 136,90,68,81,42,83,91,73,75,48,77,78,38,55,94,76,69,26,75,44,77,49,77,54,97,95,43,38,39,38,30,30,78,43,42,46,91,49,33,67,61,50,51,50,55,49,71,73,34,88,57,45,68,56,42,51,73,69,63,38,43,41,39,39,40,14,39,44,73,45,94,87,71,45,78,48,74,46,78,47,77,112

Sequence (82 aa):
MESYNAFTKRKKDLFGIFDILAIGNGETVAIQLTSKSNMSTRIKKISESPMLPEVLRSNWRILVFGWYKKENGRYDYKEFEF